Protein AF-A0A7U9JAJ8-F1 (afdb_monomer_lite)

Sequence (75 aa):
MDKRPVQARTAPNLANFGDRERIAGILEHNEENLKKWLRDPNSVKPGNKMAGTYGHLTEEQIDALTKYLMSLKVE

Radius of gyration: 12.76 Å; chains: 1; bounding box: 23×34×32 Å

InterPro domains:
  IPR008972 Cupredoxin [G3DSA:2.60.40.420] (1-75)
  IPR009056 Cytochrome c-like domain [PF00034] (9-73)
  IPR036909 Cytochrome c-like domain superfamily [SSF46626] (7-73)

Foldseek 3Di:
DDPDDPVVVPDDDLLAQLPDQADVVFHGPDLVVQLVCVQDVCVRPNPDPPPPPDPHDDPVRSVVVSVVSNPNRDD

Structure (mmCIF, N/CA/C/O backbone):
data_AF-A0A7U9JAJ8-F1
#
_entry.id   AF-A0A7U9JAJ8-F1
#
loop_
_atom_site.group_PDB
_atom_site.id
_atom_site.type_symbol
_atom_site.label_atom_id
_atom_site.label_alt_id
_atom_site.label_comp_id
_atom_site.label_asym_id
_atom_site.label_entity_id
_atom_site.label_seq_id
_atom_site.pdbx_PDB_ins_code
_atom_site.Cartn_x
_atom_site.Cartn_y
_atom_site.Cartn_z
_atom_site.occupancy
_atom_site.B_iso_or_equiv
_atom_site.auth_seq_id
_atom_site.auth_comp_id
_atom_site.auth_asym_id
_atom_site.auth_atom_id
_atom_site.pdbx_PDB_model_num
ATOM 1 N N . MET A 1 1 ? 9.519 -6.141 -21.773 1.00 64.44 1 MET A N 1
ATOM 2 C CA . MET A 1 1 ? 8.897 -4.815 -22.003 1.00 64.44 1 MET A CA 1
ATOM 3 C C . MET A 1 1 ? 7.452 -4.868 -21.511 1.00 64.44 1 MET A C 1
ATOM 5 O O . MET A 1 1 ? 6.761 -5.812 -21.871 1.00 64.44 1 MET A O 1
ATOM 9 N N . ASP A 1 2 ? 7.019 -3.922 -20.666 1.00 68.31 2 ASP A N 1
ATOM 10 C CA . ASP A 1 2 ? 5.623 -3.818 -20.189 1.00 68.31 2 ASP A CA 1
ATOM 11 C C . ASP A 1 2 ? 4.689 -3.511 -21.376 1.00 68.31 2 ASP A C 1
ATOM 13 O O . ASP A 1 2 ? 4.874 -2.496 -22.050 1.00 68.31 2 ASP A O 1
ATOM 17 N N . LYS A 1 3 ? 3.734 -4.413 -21.651 1.00 81.81 3 LYS A N 1
ATOM 18 C CA . LYS A 1 3 ? 2.825 -4.364 -22.813 1.00 81.81 3 LYS A CA 1
ATOM 19 C C . LYS A 1 3 ? 1.597 -3.466 -22.596 1.00 81.81 3 LYS A C 1
ATOM 21 O O . LYS A 1 3 ? 0.795 -3.319 -23.515 1.00 81.81 3 LYS A O 1
ATOM 26 N N . ARG A 1 4 ? 1.411 -2.890 -21.401 1.00 83.69 4 ARG A N 1
ATOM 27 C CA . ARG A 1 4 ? 0.258 -2.025 -21.101 1.00 83.69 4 ARG A CA 1
ATOM 28 C C . ARG A 1 4 ? 0.318 -0.705 -21.898 1.00 83.69 4 ARG A C 1
ATOM 30 O O . ARG A 1 4 ? 1.420 -0.198 -22.134 1.00 83.69 4 ARG A O 1
ATOM 37 N N . PRO A 1 5 ? -0.835 -0.102 -22.262 1.00 82.69 5 PRO A N 1
ATOM 38 C CA . PRO A 1 5 ? -0.886 1.221 -22.894 1.00 82.69 5 PRO A CA 1
ATOM 39 C C . PRO A 1 5 ? -0.124 2.280 -22.087 1.00 82.69 5 PRO A C 1
ATOM 41 O O . PRO A 1 5 ? -0.111 2.220 -20.859 1.00 82.69 5 PRO A O 1
ATOM 44 N N . VAL A 1 6 ? 0.462 3.288 -22.745 1.00 76.00 6 VAL A N 1
ATOM 45 C CA . VAL A 1 6 ? 1.243 4.351 -22.071 1.00 76.00 6 VAL A CA 1
ATOM 46 C C . VAL A 1 6 ? 0.434 5.046 -20.969 1.00 76.00 6 VAL A C 1
ATOM 48 O O . VAL A 1 6 ? 0.944 5.222 -19.864 1.00 76.00 6 VAL A O 1
ATOM 51 N N . GLN A 1 7 ? -0.850 5.336 -21.213 1.00 74.50 7 GLN A N 1
ATOM 52 C CA . GLN A 1 7 ? -1.766 5.885 -20.204 1.00 74.50 7 GLN A CA 1
ATOM 53 C C . GLN A 1 7 ? -1.863 5.022 -18.930 1.00 74.50 7 GLN A C 1
ATOM 55 O O . GLN A 1 7 ? -1.992 5.552 -17.829 1.00 74.50 7 GLN A O 1
ATOM 60 N N . ALA A 1 8 ? -1.756 3.696 -19.063 1.00 72.44 8 ALA A N 1
ATOM 61 C CA . ALA A 1 8 ? -1.836 2.739 -17.959 1.00 72.44 8 ALA A CA 1
ATOM 62 C C . ALA A 1 8 ? -0.496 2.543 -17.215 1.00 72.44 8 ALA A C 1
ATOM 64 O O . ALA A 1 8 ? -0.438 1.820 -16.221 1.00 72.44 8 ALA A O 1
ATOM 65 N N . ARG A 1 9 ? 0.589 3.184 -17.674 1.00 79.69 9 ARG A N 1
ATOM 66 C CA . ARG A 1 9 ? 1.928 3.143 -17.050 1.00 79.69 9 ARG A CA 1
ATOM 67 C C . ARG A 1 9 ? 2.182 4.319 -16.104 1.00 79.69 9 ARG A C 1
ATOM 69 O O . ARG A 1 9 ? 3.287 4.469 -15.592 1.00 79.69 9 ARG A O 1
ATOM 76 N N . THR A 1 10 ? 1.159 5.130 -15.848 1.00 85.12 10 THR A N 1
ATOM 77 C CA . THR A 1 10 ? 1.164 6.211 -14.850 1.00 85.12 10 THR A CA 1
ATOM 78 C C . THR A 1 10 ? 1.317 5.690 -13.418 1.00 85.12 10 THR A C 1
ATOM 80 O O . THR A 1 10 ? 1.831 6.410 -12.562 1.00 85.12 10 THR A O 1
ATOM 83 N N . ALA A 1 11 ? 0.935 4.431 -13.173 1.00 89.38 11 ALA A N 1
ATOM 84 C CA . ALA A 1 11 ? 1.055 3.747 -11.892 1.00 89.38 11 ALA A CA 1
ATOM 85 C C . ALA A 1 11 ? 1.683 2.338 -12.030 1.00 89.38 11 ALA A C 1
ATOM 87 O O . ALA A 1 11 ? 1.648 1.723 -13.109 1.00 89.38 11 ALA A O 1
ATOM 88 N N . PRO A 1 12 ? 2.255 1.790 -10.938 1.00 91.00 12 PRO A N 1
ATOM 89 C CA . PRO A 1 12 ? 2.788 0.429 -10.918 1.00 91.00 12 PRO A CA 1
ATOM 90 C C . PRO A 1 12 ? 1.714 -0.630 -11.210 1.00 91.00 12 PRO A C 1
ATOM 92 O O . PRO A 1 12 ? 0.567 -0.489 -10.800 1.00 91.00 12 PRO A O 1
ATOM 95 N N . ASN A 1 13 ? 2.093 -1.727 -11.870 1.00 91.81 13 ASN A N 1
ATOM 96 C CA . ASN A 1 13 ? 1.195 -2.861 -12.116 1.00 91.81 13 ASN A CA 1
ATOM 97 C C . ASN A 1 13 ? 0.955 -3.673 -10.836 1.00 91.81 13 ASN A C 1
ATOM 99 O O . ASN A 1 13 ? 1.908 -4.249 -10.331 1.00 91.81 13 ASN A O 1
ATOM 103 N N . LEU A 1 14 ? -0.279 -3.775 -10.342 1.00 94.44 14 LEU A N 1
ATOM 104 C CA . LEU A 1 14 ? -0.604 -4.489 -9.099 1.00 94.44 14 LEU A CA 1
ATOM 105 C C . LEU A 1 14 ? -0.921 -5.989 -9.275 1.00 94.44 14 LEU A C 1
ATOM 107 O O . LEU A 1 14 ? -1.187 -6.645 -8.279 1.00 94.44 14 LEU A O 1
ATOM 111 N N . ALA A 1 15 ? -0.888 -6.543 -10.492 1.00 93.44 15 ALA A N 1
ATOM 112 C CA . ALA A 1 15 ? -1.357 -7.909 -10.771 1.00 93.44 15 ALA A CA 1
ATOM 113 C C . ALA A 1 15 ? -0.655 -9.023 -9.969 1.00 93.44 15 ALA A C 1
ATOM 115 O O . ALA A 1 15 ? -1.265 -10.050 -9.713 1.00 93.44 15 ALA A O 1
ATOM 116 N N . ASN A 1 16 ? 0.599 -8.813 -9.568 1.00 95.31 16 ASN A N 1
ATOM 117 C CA . ASN A 1 16 ? 1.382 -9.724 -8.730 1.00 95.31 16 ASN A CA 1
ATOM 118 C C . ASN A 1 16 ? 1.831 -9.041 -7.429 1.00 95.31 16 ASN A C 1
ATOM 120 O O . ASN A 1 16 ? 2.976 -9.174 -6.995 1.00 95.31 16 ASN A O 1
ATOM 124 N N . PHE A 1 17 ? 0.978 -8.179 -6.868 1.00 97.75 17 PHE A N 1
ATOM 125 C CA . PHE A 1 17 ? 1.352 -7.368 -5.717 1.00 97.75 17 PHE A CA 1
ATOM 126 C C . PHE A 1 17 ? 1.843 -8.214 -4.537 1.00 97.75 17 PHE A C 1
ATOM 128 O O . PHE A 1 17 ? 2.849 -7.837 -3.946 1.00 97.75 17 PHE A O 1
ATOM 135 N N . GLY A 1 18 ? 1.196 -9.346 -4.250 1.00 97.44 18 GLY A N 1
ATOM 136 C CA . GLY A 1 18 ? 1.521 -10.235 -3.134 1.00 97.44 18 GLY A CA 1
ATOM 137 C C . GLY A 1 18 ? 2.860 -10.972 -3.250 1.00 97.44 18 GLY A C 1
ATOM 138 O O . GLY A 1 18 ? 3.300 -11.553 -2.261 1.00 97.44 18 GLY A O 1
ATOM 139 N N . ASP A 1 19 ? 3.518 -10.933 -4.413 1.00 97.06 19 ASP A N 1
ATOM 140 C CA . ASP A 1 19 ? 4.860 -11.508 -4.623 1.00 97.06 19 ASP A CA 1
ATOM 141 C C . ASP A 1 19 ? 5.985 -10.477 -4.441 1.00 97.06 19 ASP A C 1
ATOM 143 O O . ASP A 1 19 ? 7.160 -10.766 -4.668 1.00 97.06 19 ASP A O 1
ATOM 147 N N . ARG A 1 20 ? 5.650 -9.230 -4.097 1.00 97.12 20 ARG A N 1
ATOM 148 C CA . ARG A 1 20 ? 6.638 -8.155 -3.961 1.00 97.12 20 ARG A CA 1
ATOM 149 C C . ARG A 1 20 ? 7.332 -8.203 -2.604 1.00 97.12 20 ARG A C 1
ATOM 151 O O . ARG A 1 20 ? 6.757 -8.585 -1.599 1.00 97.12 20 ARG A O 1
ATOM 158 N N . GLU A 1 21 ? 8.543 -7.656 -2.554 1.00 97.56 21 GLU A N 1
ATOM 159 C CA . GLU A 1 21 ? 9.321 -7.544 -1.309 1.00 97.56 21 GLU A CA 1
ATOM 160 C C . GLU A 1 21 ? 9.097 -6.223 -0.557 1.00 97.56 21 GLU A C 1
ATOM 162 O O . GLU A 1 21 ? 9.380 -6.107 0.637 1.00 97.56 21 GLU A O 1
ATOM 167 N N . ARG A 1 22 ? 8.594 -5.191 -1.249 1.00 98.00 22 ARG A N 1
ATOM 168 C CA . ARG A 1 22 ? 8.418 -3.837 -0.699 1.00 98.00 22 ARG A CA 1
ATOM 169 C C . ARG A 1 22 ? 7.075 -3.223 -1.081 1.00 98.00 22 ARG A C 1
ATOM 171 O O . ARG A 1 22 ? 6.541 -3.475 -2.164 1.00 98.00 22 ARG A O 1
ATOM 178 N N . ILE A 1 23 ? 6.579 -2.323 -0.235 1.00 98.31 23 ILE A N 1
ATOM 179 C CA . ILE A 1 23 ? 5.411 -1.468 -0.491 1.00 98.31 23 ILE A CA 1
ATOM 180 C C . ILE A 1 23 ? 5.898 -0.040 -0.747 1.00 98.31 23 ILE A C 1
ATOM 182 O O . ILE A 1 23 ? 6.731 0.492 -0.013 1.00 98.31 23 ILE A O 1
ATOM 186 N N . ALA A 1 24 ? 5.428 0.565 -1.844 1.00 96.31 24 ALA A N 1
ATOM 187 C CA . ALA A 1 24 ? 5.870 1.878 -2.339 1.00 96.31 24 ALA A CA 1
ATOM 188 C C . ALA A 1 24 ? 7.403 2.031 -2.527 1.00 96.31 24 ALA A C 1
ATOM 190 O O . ALA A 1 24 ? 7.903 3.149 -2.678 1.00 96.31 24 ALA A O 1
ATOM 191 N N . GLY A 1 25 ? 8.142 0.912 -2.539 1.00 96.19 25 GLY A N 1
ATOM 192 C CA . GLY A 1 25 ? 9.608 0.868 -2.558 1.00 96.19 25 GLY A CA 1
ATOM 193 C C . GLY A 1 25 ? 10.280 1.277 -1.241 1.00 96.19 25 GLY A C 1
ATOM 194 O O . GLY A 1 25 ? 11.492 1.448 -1.230 1.00 96.19 25 GLY A O 1
ATOM 195 N N . ILE A 1 26 ? 9.519 1.462 -0.156 1.00 97.12 26 ILE A N 1
ATOM 196 C CA . ILE A 1 26 ? 10.016 1.986 1.127 1.00 97.12 26 ILE A CA 1
ATOM 197 C C . ILE A 1 26 ? 9.793 0.958 2.235 1.00 97.12 26 ILE A C 1
ATOM 199 O O . ILE A 1 26 ? 10.754 0.487 2.840 1.00 97.12 26 ILE A O 1
ATOM 203 N N . LEU A 1 27 ? 8.535 0.580 2.462 1.00 98.31 27 LEU A N 1
ATOM 204 C CA . LEU A 1 27 ? 8.136 -0.292 3.564 1.00 98.31 27 LEU A CA 1
ATOM 205 C C . LEU A 1 27 ? 8.366 -1.768 3.225 1.00 98.31 27 LEU A C 1
ATOM 207 O O . LEU A 1 27 ? 8.296 -2.156 2.056 1.00 98.31 27 LEU A O 1
ATOM 211 N N . GLU A 1 28 ? 8.591 -2.589 4.249 1.00 98.38 28 GLU A N 1
ATOM 212 C CA . GLU A 1 28 ? 8.562 -4.050 4.123 1.00 98.38 28 GLU A CA 1
ATOM 213 C C . GLU A 1 28 ? 7.169 -4.538 3.716 1.00 98.38 28 GLU A C 1
ATOM 215 O O . GLU A 1 28 ? 6.156 -3.943 4.098 1.00 98.38 28 GLU A O 1
ATOM 220 N N . HIS A 1 29 ? 7.116 -5.617 2.936 1.00 98.31 29 HIS A N 1
ATOM 221 C CA . HIS A 1 29 ? 5.869 -6.150 2.402 1.00 98.31 29 HIS A CA 1
ATOM 222 C C . HIS A 1 29 ? 5.107 -7.008 3.417 1.00 98.31 29 HIS A C 1
ATOM 224 O O . HIS A 1 29 ? 5.225 -8.229 3.449 1.00 98.31 29 HIS A O 1
ATOM 230 N N . ASN A 1 30 ? 4.306 -6.348 4.250 1.00 98.38 30 ASN A N 1
ATOM 231 C CA . ASN A 1 30 ? 3.394 -6.983 5.197 1.00 98.38 30 ASN A CA 1
ATOM 232 C C . ASN A 1 30 ? 2.068 -6.205 5.294 1.00 98.38 30 ASN A C 1
ATOM 234 O O . ASN A 1 30 ? 1.958 -5.072 4.816 1.00 98.38 30 ASN A O 1
ATOM 238 N N . GLU A 1 31 ? 1.048 -6.822 5.900 1.00 98.25 31 GLU A N 1
ATOM 239 C CA . GLU A 1 31 ? -0.295 -6.234 5.984 1.00 98.25 31 GLU A CA 1
ATOM 240 C C . GLU A 1 31 ? -0.320 -4.915 6.760 1.00 98.25 31 GLU A C 1
ATOM 242 O O . GLU A 1 31 ? -0.975 -3.969 6.331 1.00 98.25 31 GLU A O 1
ATOM 247 N N . GLU A 1 32 ? 0.402 -4.824 7.878 1.00 98.44 32 GLU A N 1
ATOM 248 C CA . GLU A 1 32 ? 0.440 -3.619 8.713 1.00 98.44 32 GLU A CA 1
ATOM 249 C C . GLU A 1 32 ? 0.935 -2.407 7.913 1.00 98.44 32 GLU A C 1
ATOM 251 O O . GLU A 1 32 ? 0.293 -1.352 7.880 1.00 98.44 32 GLU A O 1
ATOM 256 N N . ASN A 1 33 ? 2.039 -2.587 7.191 1.00 98.62 33 ASN A N 1
ATOM 257 C CA . ASN A 1 33 ? 2.618 -1.562 6.337 1.00 98.62 33 ASN A CA 1
ATOM 258 C C . ASN A 1 33 ? 1.722 -1.222 5.144 1.00 98.62 33 ASN A C 1
ATOM 260 O O . ASN A 1 33 ? 1.667 -0.056 4.743 1.00 98.62 33 ASN A O 1
ATOM 264 N N . LEU A 1 34 ? 0.999 -2.197 4.586 1.00 98.50 34 LEU A N 1
ATOM 265 C CA . LEU A 1 34 ? 0.050 -1.932 3.505 1.00 98.50 34 LEU A CA 1
ATOM 266 C C . LEU A 1 34 ? -1.127 -1.095 3.997 1.00 98.50 34 LEU A C 1
ATOM 268 O O . LEU A 1 34 ? -1.467 -0.101 3.359 1.00 98.50 34 LEU A O 1
ATOM 272 N N . LYS A 1 35 ? -1.691 -1.427 5.161 1.00 98.38 35 LYS A N 1
ATOM 273 C CA . LYS A 1 35 ? -2.751 -0.629 5.790 1.00 98.38 35 LYS A CA 1
ATOM 274 C C . LYS A 1 35 ? -2.265 0.784 6.099 1.00 98.38 35 LYS A C 1
ATOM 276 O O . LYS A 1 35 ? -2.960 1.746 5.786 1.00 98.38 35 LYS A O 1
ATOM 281 N N . LYS A 1 36 ? -1.048 0.935 6.638 1.00 98.00 36 LYS A N 1
ATOM 282 C CA . LYS A 1 36 ? -0.424 2.250 6.863 1.00 98.00 36 LYS A CA 1
ATOM 283 C C . LYS A 1 36 ? -0.311 3.052 5.565 1.00 98.00 36 LYS A C 1
ATOM 285 O O . LYS A 1 36 ? -0.699 4.217 5.535 1.00 98.00 36 LYS A O 1
ATOM 290 N N . TRP A 1 37 ? 0.181 2.422 4.499 1.00 97.94 37 TRP A N 1
ATOM 291 C CA . TRP A 1 37 ? 0.290 3.045 3.183 1.00 97.94 37 TRP A CA 1
ATOM 292 C C . TRP A 1 37 ? -1.074 3.460 2.624 1.00 97.94 37 TRP A C 1
ATOM 294 O O . TRP A 1 37 ? -1.189 4.561 2.105 1.00 97.94 37 TRP A O 1
ATOM 304 N N . LEU A 1 38 ? -2.109 2.625 2.754 1.00 97.44 38 LEU A N 1
ATOM 305 C CA . LEU A 1 38 ? -3.458 2.934 2.272 1.00 97.44 38 LEU A CA 1
ATOM 306 C C . LEU A 1 38 ? -4.138 4.052 3.079 1.00 97.44 38 LEU A C 1
ATOM 308 O O . LEU A 1 38 ? -4.873 4.845 2.490 1.00 97.44 38 LEU A O 1
ATOM 312 N N . ARG A 1 39 ? -3.884 4.144 4.391 1.00 96.62 39 ARG A N 1
ATOM 313 C CA . ARG A 1 39 ? -4.444 5.195 5.259 1.00 96.62 39 ARG A CA 1
ATOM 314 C C . ARG A 1 39 ? -3.828 6.564 4.998 1.00 96.62 39 ARG A C 1
ATOM 316 O O . ARG A 1 39 ? -4.554 7.536 4.826 1.00 96.62 39 ARG A O 1
ATOM 323 N N . ASP A 1 40 ? -2.500 6.640 4.983 1.00 96.38 40 ASP A N 1
ATOM 324 C CA . ASP A 1 40 ? -1.785 7.904 4.806 1.00 96.38 40 ASP A CA 1
ATOM 325 C C . ASP A 1 40 ? -0.491 7.707 3.997 1.00 96.38 40 ASP A C 1
ATOM 327 O O . ASP A 1 40 ? 0.609 7.616 4.562 1.00 96.38 40 ASP A O 1
ATOM 331 N N . PRO A 1 41 ? -0.595 7.685 2.655 1.00 97.06 41 PRO A N 1
ATOM 332 C CA . PRO A 1 41 ? 0.567 7.577 1.783 1.00 97.06 41 PRO A CA 1
ATOM 333 C C . PRO A 1 41 ? 1.581 8.717 1.983 1.00 97.06 41 PRO A C 1
ATOM 335 O O . PRO A 1 41 ? 2.783 8.516 1.796 1.00 97.06 41 PRO A O 1
ATOM 338 N N . ASN A 1 42 ? 1.121 9.922 2.350 1.00 96.44 42 ASN A N 1
ATOM 339 C CA . ASN A 1 42 ? 1.982 11.099 2.501 1.00 96.44 42 ASN A CA 1
ATOM 340 C C . ASN A 1 42 ? 2.891 10.995 3.727 1.00 96.44 42 ASN A C 1
ATOM 342 O O . ASN A 1 42 ? 4.041 11.424 3.638 1.00 96.44 42 ASN A O 1
ATOM 346 N N . SER A 1 43 ? 2.429 10.369 4.815 1.00 96.88 43 SER A N 1
ATOM 347 C CA . SER A 1 43 ? 3.278 10.076 5.982 1.00 96.88 43 SER A CA 1
ATOM 348 C C . SER A 1 43 ? 4.457 9.150 5.663 1.00 96.88 43 SER A C 1
ATOM 350 O O . SER A 1 43 ? 5.493 9.210 6.321 1.00 96.88 43 SER A O 1
ATOM 352 N N . VAL A 1 44 ? 4.309 8.285 4.654 1.00 97.44 44 VAL A N 1
ATOM 353 C CA . VAL A 1 44 ? 5.329 7.308 4.246 1.00 97.44 44 VAL A CA 1
ATOM 354 C C . VAL A 1 44 ? 6.225 7.876 3.150 1.00 97.44 44 VAL A C 1
ATOM 356 O O . VAL A 1 44 ? 7.443 7.716 3.188 1.00 97.44 44 VAL A O 1
ATOM 359 N N . LYS A 1 45 ? 5.622 8.514 2.144 1.00 97.31 45 LYS A N 1
ATOM 360 C CA . LYS A 1 45 ? 6.320 9.083 0.992 1.00 97.31 45 LYS A CA 1
ATOM 361 C C . LYS A 1 45 ? 5.736 10.458 0.662 1.00 97.31 45 LYS A C 1
ATOM 363 O O . LYS A 1 45 ? 4.781 10.535 -0.120 1.00 97.31 45 LYS A O 1
ATOM 368 N N . PRO A 1 46 ? 6.306 11.542 1.212 1.00 96.81 46 PRO A N 1
ATOM 369 C CA . PRO A 1 46 ? 5.856 12.895 0.911 1.00 96.81 46 PRO A CA 1
ATOM 370 C C . PRO A 1 46 ? 5.880 13.179 -0.597 1.00 96.81 46 PRO A C 1
ATOM 372 O O . PRO A 1 46 ? 6.838 12.830 -1.290 1.00 96.81 46 PRO A O 1
ATOM 375 N N . GLY A 1 47 ? 4.808 13.781 -1.118 1.00 95.38 47 GLY A N 1
ATOM 376 C CA . GLY A 1 47 ? 4.685 14.116 -2.544 1.00 95.38 47 GLY A CA 1
ATOM 377 C C . GLY A 1 47 ? 4.402 12.922 -3.465 1.00 95.38 47 GLY A C 1
ATOM 378 O O . GLY A 1 47 ? 4.560 13.029 -4.684 1.00 95.38 47 GLY A O 1
ATOM 379 N N . ASN A 1 48 ? 3.995 11.771 -2.920 1.00 95.81 48 ASN A N 1
ATOM 380 C CA . ASN A 1 48 ? 3.506 10.669 -3.745 1.00 95.81 48 ASN A CA 1
ATOM 381 C C . ASN A 1 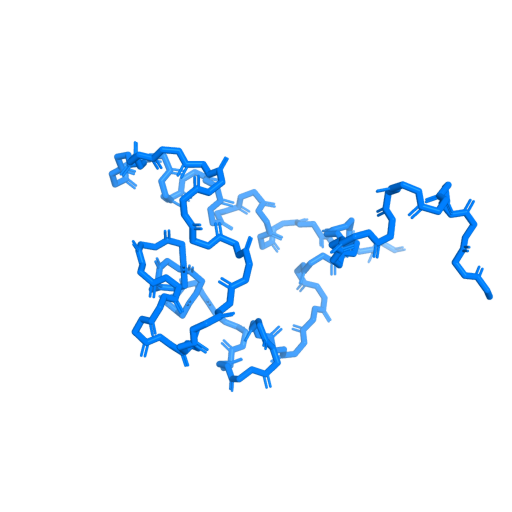48 ? 2.233 11.078 -4.514 1.00 95.81 48 ASN A C 1
ATOM 383 O O . ASN A 1 48 ? 1.447 11.904 -4.062 1.00 95.81 48 ASN A O 1
ATOM 387 N N . LYS A 1 49 ? 2.009 10.451 -5.671 1.00 94.50 49 LYS A N 1
ATOM 388 C CA . LYS A 1 49 ? 0.848 10.728 -6.535 1.00 94.50 49 LYS A CA 1
ATOM 389 C C . LYS A 1 49 ? -0.370 9.844 -6.242 1.00 94.50 49 LYS A C 1
ATOM 391 O O . LYS A 1 49 ? -1.318 9.868 -7.015 1.00 94.50 49 LYS A O 1
ATOM 396 N N . MET A 1 50 ? -0.315 9.011 -5.203 1.00 94.25 50 MET A N 1
ATOM 397 C CA . MET A 1 50 ? -1.401 8.093 -4.850 1.00 94.25 50 MET A CA 1
ATOM 398 C C . MET A 1 50 ? -2.375 8.739 -3.858 1.00 94.25 50 MET A C 1
ATOM 400 O O . MET A 1 50 ? -3.582 8.519 -3.952 1.00 94.25 50 MET A O 1
ATOM 404 N N . ALA A 1 51 ? -1.869 9.557 -2.934 1.00 94.19 51 ALA A N 1
ATOM 405 C CA . ALA A 1 51 ? -2.689 10.307 -1.993 1.00 94.19 51 ALA A CA 1
ATOM 406 C C . ALA A 1 51 ? -3.746 11.153 -2.728 1.00 94.19 51 ALA A C 1
ATOM 408 O O . ALA A 1 51 ? -3.435 11.842 -3.699 1.00 94.19 51 ALA A O 1
ATOM 409 N N . GLY A 1 52 ? -4.999 11.081 -2.268 1.00 91.38 52 GLY A N 1
ATOM 410 C CA . GLY A 1 52 ? -6.126 11.825 -2.844 1.00 91.38 52 GLY A CA 1
ATOM 411 C C . GLY A 1 52 ? -6.708 11.251 -4.142 1.00 91.38 52 GLY A C 1
ATOM 412 O O . GLY A 1 52 ? -7.614 11.857 -4.704 1.00 91.38 52 GLY A O 1
ATOM 413 N N . THR A 1 53 ? -6.221 10.101 -4.630 1.00 92.69 53 THR A N 1
ATOM 414 C CA . THR A 1 53 ? -6.760 9.450 -5.848 1.00 92.69 53 THR A CA 1
ATOM 415 C C . THR A 1 53 ? -7.926 8.503 -5.574 1.00 92.69 53 THR A C 1
ATOM 417 O O . THR A 1 53 ? -8.764 8.273 -6.441 1.00 92.69 53 THR A O 1
ATOM 420 N N . TYR A 1 54 ? -7.992 7.980 -4.357 1.00 89.69 54 TYR A N 1
ATOM 421 C CA . TYR A 1 54 ? -9.128 7.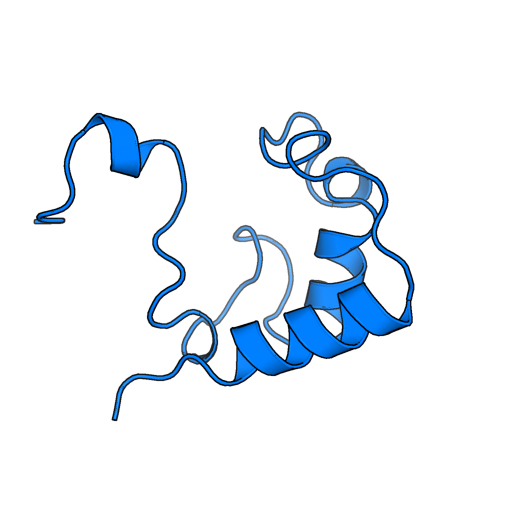274 -3.794 1.00 89.69 54 TYR A CA 1
ATOM 422 C C . TYR A 1 54 ? -9.528 8.071 -2.552 1.00 89.69 54 TYR A C 1
ATOM 424 O O . TYR A 1 54 ? -8.652 8.551 -1.832 1.00 89.69 54 TYR A O 1
ATOM 432 N N . GLY A 1 55 ? -10.825 8.315 -2.356 1.00 90.50 55 GLY A N 1
ATOM 433 C CA . GLY A 1 55 ? -11.319 9.087 -1.214 1.00 90.50 55 GLY A CA 1
ATOM 434 C C . GLY A 1 55 ? -10.978 8.437 0.132 1.00 90.50 55 GLY A C 1
ATOM 435 O O . GLY A 1 55 ? -10.134 7.549 0.237 1.00 90.50 55 GLY A O 1
ATOM 436 N N . HIS A 1 56 ? -11.661 8.851 1.193 1.00 91.94 56 HIS A N 1
ATOM 437 C CA . HIS A 1 56 ? -11.463 8.204 2.486 1.00 91.94 56 HIS A CA 1
ATOM 438 C C . HIS A 1 56 ? -12.028 6.774 2.466 1.00 91.94 56 HIS A C 1
ATOM 440 O O . HIS A 1 56 ? -13.204 6.583 2.159 1.00 91.94 56 HIS A O 1
ATOM 446 N N . LEU A 1 57 ? -11.185 5.789 2.778 1.00 95.75 57 LEU A N 1
ATOM 447 C CA . LEU A 1 57 ? -11.597 4.398 2.957 1.00 95.75 57 LEU A CA 1
ATOM 448 C C . LEU A 1 57 ? -11.946 4.154 4.423 1.00 95.75 57 LEU A C 1
ATOM 450 O O . LEU A 1 57 ? -11.230 4.625 5.305 1.00 95.75 57 LEU A O 1
ATOM 454 N N . THR A 1 58 ? -13.001 3.383 4.679 1.00 97.88 58 THR A N 1
ATOM 455 C CA . THR A 1 58 ? -13.277 2.886 6.034 1.00 97.88 58 THR A CA 1
ATOM 456 C C . THR A 1 58 ? -12.263 1.815 6.432 1.00 97.88 58 THR A C 1
ATOM 458 O O . THR A 1 58 ? -11.582 1.231 5.583 1.00 97.88 58 THR A O 1
ATOM 461 N N . GLU A 1 59 ? -12.177 1.512 7.724 1.00 97.38 59 GLU A N 1
ATOM 462 C CA . GLU A 1 59 ? -11.288 0.462 8.230 1.00 97.38 59 GLU A CA 1
ATOM 463 C C . GLU A 1 59 ? -11.622 -0.912 7.630 1.00 97.38 59 GLU A C 1
ATOM 465 O O . GLU A 1 59 ? -10.724 -1.649 7.223 1.00 97.38 59 GLU A O 1
ATOM 470 N N . GLU A 1 60 ? -12.906 -1.225 7.444 1.00 98.25 60 GLU A N 1
ATOM 471 C CA . GLU A 1 60 ? -13.340 -2.465 6.795 1.00 98.25 60 GLU A CA 1
ATOM 472 C C . GLU A 1 60 ? -12.904 -2.521 5.325 1.00 98.25 60 GLU A C 1
ATOM 474 O O . GLU A 1 60 ? -12.496 -3.575 4.830 1.00 98.25 60 GLU A O 1
ATOM 479 N N . GLN A 1 61 ? -12.962 -1.389 4.616 1.00 98.38 61 GLN A N 1
ATOM 480 C CA . GLN A 1 61 ? -12.507 -1.297 3.229 1.00 98.38 61 GLN A CA 1
ATOM 481 C C . GLN A 1 61 ? -10.988 -1.438 3.124 1.00 98.38 61 GLN A C 1
ATOM 483 O O . GLN A 1 61 ? -10.503 -2.113 2.216 1.00 98.38 61 GLN A O 1
ATOM 488 N N . ILE A 1 62 ? -10.238 -0.841 4.053 1.00 98.38 62 ILE A N 1
ATOM 489 C CA . ILE A 1 62 ? -8.781 -0.989 4.137 1.00 98.38 62 ILE A CA 1
ATOM 490 C C . ILE A 1 62 ? -8.413 -2.452 4.377 1.00 98.38 62 ILE A C 1
ATOM 492 O O . ILE A 1 62 ? -7.533 -2.979 3.695 1.00 98.38 62 ILE A O 1
ATOM 496 N N . ASP A 1 63 ? -9.101 -3.127 5.293 1.00 98.50 63 ASP A N 1
ATOM 497 C CA . ASP A 1 63 ? -8.869 -4.537 5.592 1.00 98.50 63 ASP A CA 1
ATOM 498 C C . ASP A 1 63 ? -9.187 -5.439 4.397 1.00 98.50 63 ASP A C 1
ATOM 500 O O . ASP A 1 63 ? -8.376 -6.298 4.037 1.00 98.50 63 ASP A O 1
ATOM 504 N N . ALA A 1 64 ? -10.332 -5.228 3.745 1.00 98.62 64 ALA A N 1
ATOM 505 C CA . ALA A 1 64 ? -10.722 -5.984 2.560 1.00 98.62 64 ALA A CA 1
ATOM 506 C C . ALA A 1 64 ? -9.742 -5.767 1.395 1.00 98.62 64 ALA A C 1
ATOM 508 O O . ALA A 1 64 ? -9.300 -6.732 0.766 1.00 98.62 64 ALA A O 1
ATOM 509 N N . LEU A 1 65 ? -9.351 -4.515 1.135 1.00 98.12 65 LEU A N 1
ATOM 510 C CA . LEU A 1 65 ? -8.412 -4.169 0.069 1.00 98.12 65 LEU A CA 1
ATOM 511 C C . LEU A 1 65 ? -7.010 -4.720 0.344 1.00 98.12 65 LEU A C 1
ATOM 513 O O . LEU A 1 65 ? -6.363 -5.226 -0.571 1.00 98.12 65 LEU A O 1
ATOM 517 N N . THR A 1 66 ? -6.553 -4.659 1.596 1.00 98.50 66 THR A N 1
ATOM 518 C CA . THR A 1 66 ? -5.269 -5.233 2.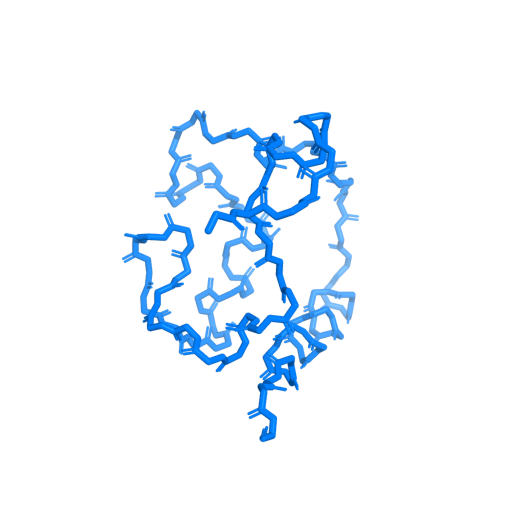019 1.00 98.50 66 THR A CA 1
ATOM 519 C C . THR A 1 66 ? -5.246 -6.728 1.730 1.00 98.50 66 THR A C 1
ATOM 521 O O . THR A 1 66 ? -4.342 -7.197 1.044 1.00 98.50 66 THR A O 1
ATOM 524 N N . LYS A 1 67 ? -6.275 -7.466 2.168 1.00 98.50 67 LYS A N 1
ATOM 525 C CA . LYS A 1 67 ? -6.388 -8.909 1.906 1.00 98.50 67 LYS A CA 1
ATOM 526 C C . LYS A 1 67 ? -6.382 -9.218 0.412 1.00 98.50 67 LYS A C 1
ATOM 528 O O . LYS A 1 67 ? -5.641 -10.097 -0.015 1.00 98.50 67 LYS A O 1
ATOM 533 N N . T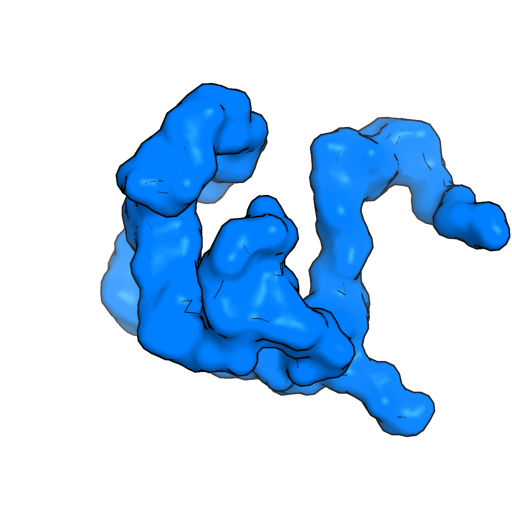YR A 1 68 ? -7.159 -8.469 -0.374 1.00 98.38 68 TYR A N 1
ATOM 534 C CA . TYR A 1 68 ? -7.204 -8.634 -1.825 1.00 98.38 68 TYR A CA 1
ATOM 535 C C . TYR A 1 68 ? -5.831 -8.415 -2.472 1.00 98.38 68 TYR A C 1
ATOM 537 O O . TYR A 1 68 ? -5.368 -9.261 -3.224 1.00 98.38 68 TYR A O 1
ATOM 545 N N . LEU A 1 69 ? -5.140 -7.314 -2.161 1.00 98.25 69 LEU A N 1
ATOM 546 C CA . LEU A 1 69 ? -3.830 -7.015 -2.749 1.00 98.25 69 L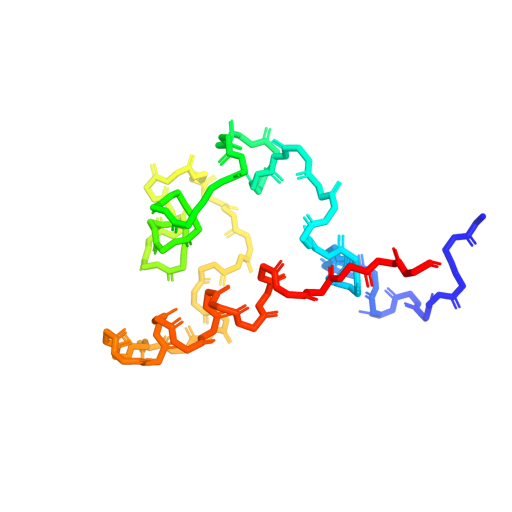EU A CA 1
ATOM 547 C C . LEU A 1 69 ? -2.766 -8.048 -2.359 1.00 98.25 69 LEU A C 1
ATOM 549 O O . LEU A 1 69 ? -1.961 -8.438 -3.202 1.00 98.25 69 LEU A O 1
ATOM 553 N N . MET A 1 70 ? -2.776 -8.514 -1.108 1.00 97.94 70 MET A N 1
ATOM 554 C CA . MET A 1 70 ? -1.841 -9.536 -0.622 1.00 97.94 70 MET A CA 1
ATOM 555 C C . MET A 1 70 ? -2.104 -10.918 -1.241 1.00 97.94 70 MET A C 1
ATOM 557 O O . MET A 1 70 ? -1.188 -11.739 -1.306 1.00 97.94 70 MET A O 1
ATOM 561 N N . SER A 1 71 ? -3.325 -11.183 -1.726 1.00 97.50 71 SER A N 1
ATOM 562 C CA . SER A 1 71 ? -3.655 -12.433 -2.418 1.00 97.50 71 SER A CA 1
ATOM 563 C C . SER A 1 71 ? -3.296 -12.434 -3.908 1.00 97.50 71 SER A C 1
ATOM 565 O O . SER A 1 71 ? -3.385 -13.482 -4.539 1.00 97.50 71 SER A O 1
ATOM 567 N N . LEU A 1 72 ? -2.901 -11.295 -4.494 1.00 97.62 72 LEU A N 1
ATOM 568 C CA . LEU A 1 72 ? -2.504 -11.200 -5.905 1.00 97.62 72 LEU A CA 1
ATOM 569 C C . LEU A 1 72 ? -1.099 -11.773 -6.126 1.00 97.62 72 LEU A C 1
ATOM 571 O O . LEU A 1 72 ? -0.118 -11.027 -6.106 1.00 97.62 72 LEU A O 1
ATOM 575 N N . LYS A 1 73 ? -1.011 -13.086 -6.337 1.00 95.06 73 LYS A N 1
ATOM 576 C CA . LYS A 1 73 ? 0.234 -13.825 -6.581 1.00 95.06 73 LYS A CA 1
ATOM 577 C C . LYS A 1 73 ? 0.198 -14.538 -7.929 1.00 95.06 73 LYS A C 1
ATOM 579 O O . LYS A 1 73 ? -0.880 -14.872 -8.420 1.00 95.06 73 LYS A O 1
ATOM 584 N N . VAL A 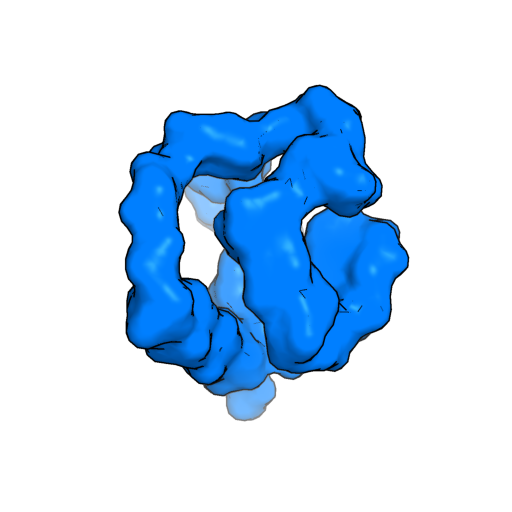1 74 ? 1.362 -14.736 -8.535 1.00 89.38 74 VAL A N 1
ATOM 585 C CA . VAL A 1 74 ? 1.526 -15.560 -9.738 1.00 89.38 74 VAL A CA 1
ATOM 586 C C . VAL A 1 74 ? 1.647 -17.020 -9.302 1.00 89.38 74 VAL A C 1
ATOM 588 O O . VAL A 1 74 ? 2.481 -17.334 -8.455 1.00 89.38 74 VAL A O 1
ATOM 591 N N . GLU A 1 75 ? 0.808 -17.892 -9.864 1.00 66.88 75 GLU A N 1
ATOM 592 C CA . GLU A 1 75 ? 0.976 -19.353 -9.776 1.00 66.88 75 GLU A CA 1
ATOM 593 C C . GLU A 1 75 ? 2.091 -19.858 -10.701 1.00 66.88 75 GLU A C 1
ATOM 595 O O . GLU A 1 75 ? 2.228 -19.316 -11.827 1.00 66.88 75 GLU A O 1
#

pLDDT: mean 93.34, std 8.03, range [64.44, 98.62]

Organism: Geobacillus thermopakistaniensis (strain MAS1) (NCBI:txid1408282)

Secondary structure (DSSP, 8-state):
---S-GGGGSS---TTGGG-SEETTTEESSHHHHHHHHH-HHHHSTT-SSTTSS-PPPHHHHHHHHHHHHT----